Protein AF-A0A835HTG5-F1 (afdb_monomer_lite)

Structure (mmCIF, N/CA/C/O backbone):
data_AF-A0A835HTG5-F1
#
_entry.id   AF-A0A835HTG5-F1
#
loop_
_atom_site.group_PDB
_atom_site.id
_atom_site.type_symbol
_atom_site.label_atom_id
_atom_site.label_alt_id
_atom_site.label_comp_id
_atom_site.label_asym_id
_atom_site.label_entity_id
_atom_site.label_seq_id
_atom_site.pdbx_PDB_ins_code
_atom_site.Cartn_x
_atom_site.Cartn_y
_atom_site.Cartn_z
_atom_site.occupancy
_atom_site.B_iso_or_equiv
_atom_site.auth_seq_id
_atom_site.auth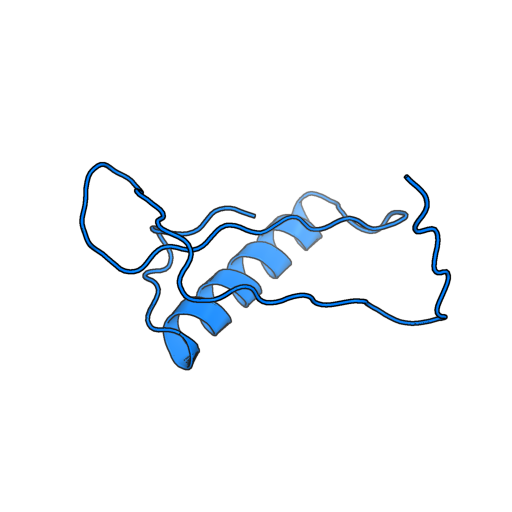_comp_id
_atom_site.auth_asym_id
_atom_site.auth_atom_id
_atom_site.pdbx_PDB_model_num
ATOM 1 N N . MET A 1 1 ? 2.061 28.018 -6.487 1.00 40.56 1 MET A N 1
ATOM 2 C CA . MET A 1 1 ? 2.053 26.685 -5.848 1.00 40.56 1 MET A CA 1
ATOM 3 C C . MET A 1 1 ? 3.408 26.057 -6.107 1.00 40.56 1 MET A C 1
ATOM 5 O O . MET A 1 1 ? 3.673 25.670 -7.235 1.00 40.56 1 MET A O 1
ATOM 9 N N . SER A 1 2 ? 4.302 26.063 -5.124 1.00 42.53 2 SER A N 1
ATOM 10 C CA . SER A 1 2 ? 5.646 25.506 -5.280 1.00 42.53 2 SER A CA 1
ATOM 11 C C . SER A 1 2 ? 5.958 24.609 -4.097 1.00 42.53 2 SER A C 1
ATOM 13 O O . SER A 1 2 ? 6.078 25.093 -2.973 1.00 42.53 2 SER A O 1
ATOM 15 N N . GLN A 1 3 ? 6.148 23.324 -4.361 1.00 40.19 3 GLN A N 1
ATOM 16 C CA . GLN A 1 3 ? 6.987 22.507 -3.503 1.00 40.19 3 GLN A CA 1
ATOM 17 C C . GLN A 1 3 ? 7.735 21.499 -4.373 1.00 40.19 3 GLN A C 1
ATOM 19 O O . GLN A 1 3 ? 7.246 20.422 -4.690 1.00 40.19 3 GLN A O 1
ATOM 24 N N . VAL A 1 4 ? 8.938 21.891 -4.789 1.00 44.31 4 VAL A N 1
ATOM 25 C CA . VAL A 1 4 ? 9.991 20.939 -5.139 1.00 44.31 4 VAL A CA 1
ATOM 26 C C . VAL A 1 4 ? 10.929 20.929 -3.946 1.00 44.31 4 VAL A C 1
ATOM 28 O O . VAL A 1 4 ? 11.569 21.936 -3.652 1.00 44.31 4 VAL A O 1
ATOM 31 N N . GLN A 1 5 ? 10.986 19.806 -3.236 1.00 49.28 5 GLN A N 1
ATOM 32 C CA . GLN A 1 5 ? 11.973 19.589 -2.185 1.00 49.28 5 GLN A CA 1
ATOM 33 C C . GLN A 1 5 ? 12.708 18.280 -2.459 1.00 49.28 5 GLN A C 1
ATOM 35 O O . GLN A 1 5 ? 12.255 17.200 -2.089 1.00 49.28 5 GLN A O 1
ATOM 40 N N . LEU A 1 6 ? 13.855 18.395 -3.131 1.00 52.59 6 LEU A N 1
ATOM 41 C CA . LEU A 1 6 ? 14.793 17.299 -3.359 1.00 52.59 6 LEU A CA 1
ATOM 42 C C . LEU A 1 6 ? 15.629 17.094 -2.090 1.00 52.59 6 LEU A C 1
ATOM 44 O O . LEU A 1 6 ? 16.694 17.680 -1.921 1.00 52.59 6 LEU A O 1
ATOM 48 N N . THR A 1 7 ? 15.120 16.287 -1.164 1.00 56.03 7 THR A N 1
ATOM 49 C CA . THR A 1 7 ? 15.939 15.672 -0.110 1.00 56.03 7 THR A CA 1
ATOM 50 C C . THR A 1 7 ? 16.448 14.326 -0.598 1.00 56.03 7 THR A C 1
ATOM 52 O O . THR A 1 7 ? 15.693 13.599 -1.234 1.00 56.03 7 THR A O 1
ATOM 55 N N . SER A 1 8 ? 17.693 13.965 -0.280 1.00 64.50 8 SER A N 1
ATOM 56 C CA . SER A 1 8 ? 18.334 12.699 -0.677 1.00 64.50 8 SER A CA 1
ATOM 57 C C . SER A 1 8 ? 17.749 11.449 0.016 1.00 64.50 8 SER A C 1
ATOM 59 O O . SER A 1 8 ? 18.482 10.519 0.345 1.00 64.50 8 SER A O 1
ATOM 61 N N . GLY A 1 9 ? 16.446 11.424 0.297 1.00 70.00 9 GLY A N 1
ATOM 62 C CA . GLY A 1 9 ? 15.781 10.371 1.055 1.00 70.00 9 GLY A CA 1
ATOM 63 C C . GLY A 1 9 ? 14.279 10.312 0.788 1.00 70.00 9 GLY A C 1
ATOM 64 O O . GLY A 1 9 ? 13.669 11.278 0.326 1.00 70.00 9 GLY A O 1
ATOM 65 N N . SER A 1 10 ? 13.688 9.156 1.089 1.00 73.88 10 SER A N 1
ATOM 66 C CA . SER A 1 10 ? 12.252 8.897 0.975 1.00 73.88 10 SER A CA 1
ATOM 67 C C . SER A 1 10 ? 11.441 9.861 1.844 1.00 73.88 10 SER A C 1
ATOM 69 O O . SER A 1 10 ? 11.723 10.018 3.035 1.00 73.88 10 SER A O 1
ATOM 71 N N . ARG A 1 11 ? 10.403 10.475 1.269 1.00 85.62 11 ARG A N 1
ATOM 72 C CA . ARG A 1 11 ? 9.401 11.252 2.006 1.00 85.62 11 ARG A CA 1
ATOM 73 C C . ARG A 1 11 ? 8.168 10.388 2.244 1.00 85.62 11 ARG A C 1
ATOM 75 O O . ARG A 1 11 ? 7.661 9.777 1.313 1.00 85.62 11 ARG A O 1
ATOM 82 N N . ILE A 1 12 ? 7.703 10.351 3.489 1.00 85.50 12 ILE A N 1
ATOM 83 C CA . ILE A 1 12 ? 6.478 9.661 3.900 1.00 85.50 12 ILE A CA 1
ATOM 84 C C . ILE A 1 12 ? 5.593 10.702 4.576 1.00 85.50 12 ILE A C 1
ATOM 86 O O . ILE A 1 12 ? 6.054 11.429 5.456 1.00 85.50 12 ILE A O 1
ATOM 90 N N . VAL A 1 13 ? 4.335 10.777 4.153 1.00 87.44 13 VAL A N 1
ATOM 91 C CA . VAL A 1 13 ? 3.327 11.675 4.718 1.00 87.44 13 VAL A CA 1
ATOM 92 C C . VAL A 1 13 ? 2.144 10.819 5.155 1.00 87.44 13 VAL A C 1
ATOM 94 O O . VAL A 1 13 ? 1.611 10.061 4.352 1.00 87.44 13 VAL A O 1
ATOM 97 N N . LEU A 1 14 ? 1.750 10.925 6.426 1.00 87.88 14 LEU A N 1
ATOM 98 C CA . LEU A 1 14 ? 0.580 10.239 6.975 1.00 87.88 14 LEU A CA 1
ATOM 99 C C . LEU A 1 14 ? -0.459 11.279 7.382 1.00 87.88 14 LEU A C 1
ATOM 101 O O . LEU A 1 14 ? -0.175 12.150 8.203 1.00 87.88 14 LEU A O 1
ATOM 105 N N . MET A 1 15 ? -1.659 11.162 6.820 1.00 86.06 15 MET A N 1
ATOM 106 C CA . MET A 1 15 ? -2.801 12.005 7.161 1.00 86.06 15 MET A CA 1
ATOM 107 C C . MET A 1 15 ? -3.857 11.147 7.852 1.00 86.06 15 MET A C 1
ATOM 109 O O . MET A 1 15 ? -4.419 10.236 7.250 1.00 86.06 15 MET A O 1
ATOM 113 N N . GLY A 1 16 ? -4.091 11.418 9.135 1.00 85.38 16 GLY A N 1
ATOM 114 C CA . GLY A 1 16 ? -5.154 10.790 9.917 1.00 85.38 16 GLY A CA 1
ATOM 115 C C . GLY A 1 16 ? -6.452 11.593 9.864 1.00 85.38 16 GLY A C 1
ATOM 116 O O . GLY A 1 16 ? -6.460 12.754 9.459 1.00 85.38 16 GLY A O 1
ATOM 117 N N . SER A 1 17 ? -7.548 10.979 10.314 1.00 84.31 17 SER A N 1
ATOM 118 C CA . SER A 1 17 ? -8.846 11.649 10.509 1.00 84.31 17 SER A CA 1
ATOM 119 C C . SER A 1 17 ? -9.469 12.259 9.245 1.00 84.31 17 SER A C 1
ATOM 121 O O . SER A 1 17 ? -10.330 13.131 9.336 1.00 84.31 17 SER A O 1
ATOM 123 N N . ILE A 1 18 ? -9.065 11.785 8.065 1.00 86.88 18 ILE A N 1
ATOM 124 C CA . ILE A 1 18 ? -9.717 12.116 6.799 1.00 86.88 18 ILE A CA 1
ATOM 125 C C . ILE A 1 18 ? -10.954 11.218 6.648 1.00 86.88 18 ILE A C 1
ATOM 127 O O . ILE A 1 18 ? -10.819 9.996 6.754 1.00 86.88 18 ILE A O 1
ATOM 131 N N . PRO A 1 19 ? -12.154 11.771 6.394 1.00 85.94 19 PRO A N 1
ATOM 132 C CA . PRO A 1 19 ? -13.317 10.963 6.053 1.00 85.94 19 PRO A CA 1
ATOM 133 C C . PRO A 1 19 ? -13.064 10.190 4.753 1.00 85.94 19 PRO A C 1
ATOM 135 O O . PRO A 1 19 ? -12.944 10.783 3.682 1.00 85.94 19 PRO A O 1
ATOM 138 N N . ILE A 1 20 ? -12.985 8.863 4.848 1.00 88.31 20 ILE A N 1
ATOM 139 C CA . ILE A 1 20 ? -12.812 7.957 3.709 1.00 88.31 20 ILE A CA 1
ATOM 140 C C . ILE A 1 20 ? -13.941 6.931 3.754 1.00 88.31 20 ILE A C 1
ATOM 142 O O . ILE A 1 20 ? -14.171 6.297 4.781 1.00 88.31 20 ILE A O 1
ATOM 146 N N . ALA A 1 21 ? -14.634 6.759 2.629 1.00 86.62 21 ALA A N 1
ATOM 147 C CA . ALA A 1 21 ? -15.628 5.711 2.453 1.00 86.62 21 ALA A CA 1
ATOM 148 C C . ALA A 1 21 ? -15.097 4.673 1.460 1.00 86.62 21 ALA A C 1
ATOM 150 O O . ALA A 1 21 ? -14.872 4.985 0.292 1.00 86.62 21 ALA A O 1
ATOM 151 N N . PHE A 1 22 ? -14.938 3.431 1.915 1.00 89.62 22 PHE A N 1
ATOM 152 C CA . PHE A 1 22 ? -14.539 2.303 1.078 1.00 89.62 22 PHE A CA 1
ATOM 153 C C . PHE A 1 22 ? -15.635 1.234 1.098 1.00 89.62 22 PHE A C 1
ATOM 155 O O . PHE A 1 22 ? -16.129 0.841 2.159 1.00 89.62 22 PHE A O 1
ATOM 162 N N . GLY A 1 23 ? -16.088 0.812 -0.086 1.00 84.44 23 GLY A N 1
ATOM 163 C CA . GLY A 1 23 ? -17.118 -0.227 -0.218 1.00 84.44 23 GLY A CA 1
ATOM 164 C C . GLY A 1 23 ? -18.467 0.100 0.441 1.00 84.44 23 GLY A C 1
ATOM 165 O O . GLY A 1 23 ? -19.225 -0.816 0.736 1.00 84.44 23 GLY A O 1
ATOM 166 N N . ARG A 1 24 ? -18.775 1.386 0.693 1.00 83.25 24 ARG A N 1
ATOM 167 C CA . ARG A 1 24 ? -19.973 1.842 1.439 1.00 83.25 24 ARG A CA 1
ATOM 168 C C . ARG A 1 24 ? -20.058 1.285 2.869 1.00 83.25 24 ARG A C 1
ATOM 170 O O . ARG A 1 24 ? -21.151 1.103 3.400 1.00 83.25 24 ARG A O 1
ATOM 177 N N . THR A 1 25 ? -18.914 1.027 3.493 1.00 80.50 25 THR A N 1
ATOM 178 C CA . THR A 1 25 ? -18.819 0.573 4.886 1.00 80.50 25 THR A CA 1
ATOM 179 C C . THR A 1 25 ? -18.250 1.676 5.785 1.00 80.50 25 THR A C 1
ATOM 181 O O . THR A 1 25 ? -17.616 2.610 5.298 1.00 80.50 25 THR A O 1
ATOM 184 N N . GLY A 1 26 ? -18.452 1.553 7.102 1.00 84.06 26 GLY A N 1
ATOM 185 C CA . GLY A 1 26 ? -17.814 2.410 8.114 1.00 84.06 26 GLY A CA 1
ATOM 186 C C . GLY A 1 26 ? -16.493 1.856 8.658 1.00 84.06 26 GLY A C 1
ATOM 187 O O . GLY A 1 26 ? -16.048 2.284 9.719 1.00 84.06 26 GLY A O 1
ATOM 188 N N . GLN A 1 27 ? -15.902 0.854 8.000 1.00 91.25 27 GLN A N 1
ATOM 189 C CA . GLN A 1 27 ? -14.664 0.234 8.474 1.00 91.25 27 GLN A CA 1
ATOM 190 C C . GLN A 1 27 ? -13.451 1.148 8.220 1.00 91.25 27 GLN A C 1
ATOM 192 O O . GLN A 1 27 ? -13.448 1.888 7.228 1.00 91.25 27 GLN A O 1
ATOM 197 N N . PRO A 1 28 ? -12.400 1.079 9.065 1.00 93.00 28 PRO A N 1
ATOM 198 C CA . PRO A 1 28 ? -11.162 1.817 8.840 1.00 93.00 28 PRO A CA 1
ATOM 199 C C . PRO A 1 28 ? -10.633 1.564 7.430 1.00 93.00 28 PRO A C 1
ATOM 201 O O . PRO A 1 28 ? -10.602 0.423 6.974 1.00 93.00 28 PRO A O 1
ATOM 204 N N . SER A 1 29 ? -10.265 2.635 6.737 1.00 95.00 29 SER A N 1
ATOM 205 C CA . SER A 1 29 ? -9.860 2.589 5.334 1.00 95.00 29 SER A CA 1
ATOM 206 C C . SER A 1 29 ? -8.679 3.520 5.103 1.00 95.00 29 SER A C 1
ATOM 208 O O . SER A 1 29 ? -8.549 4.538 5.785 1.00 95.00 29 SER A O 1
ATOM 210 N N . ALA A 1 30 ? -7.826 3.184 4.141 1.00 94.50 30 ALA A N 1
ATOM 211 C CA . ALA A 1 30 ? -6.660 3.989 3.801 1.00 94.50 30 ALA A CA 1
ATOM 212 C C . ALA A 1 30 ? -6.510 4.160 2.283 1.00 94.50 30 ALA A C 1
ATOM 214 O O . ALA A 1 30 ? -6.898 3.299 1.496 1.00 94.50 30 ALA A O 1
ATOM 215 N N . TYR A 1 31 ? -5.904 5.272 1.885 1.00 93.38 31 TYR A N 1
ATOM 216 C CA . TYR A 1 31 ? -5.495 5.559 0.514 1.00 93.38 31 TYR A CA 1
ATOM 217 C C . TYR A 1 31 ? -4.085 6.141 0.558 1.00 93.38 31 TYR A C 1
ATOM 219 O O . TYR A 1 31 ? -3.782 6.951 1.440 1.00 93.38 31 TYR A O 1
ATOM 227 N N . GLY A 1 32 ? -3.227 5.723 -0.364 1.00 92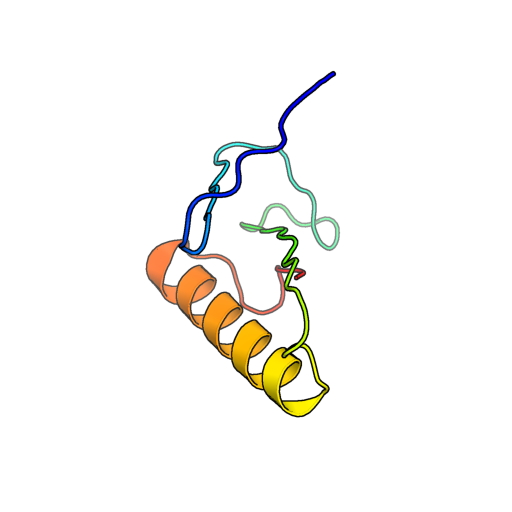.19 32 GLY A N 1
ATOM 228 C CA . GLY A 1 32 ? -1.887 6.271 -0.515 1.00 92.19 32 GLY A CA 1
ATOM 229 C C . GLY A 1 32 ? -1.498 6.389 -1.979 1.00 92.19 32 GLY A C 1
ATOM 230 O O . GLY A 1 32 ? -2.071 5.730 -2.835 1.00 92.19 32 GLY A O 1
ATOM 231 N N . GLU A 1 33 ? -0.492 7.215 -2.240 1.00 93.19 33 GLU A N 1
ATOM 232 C CA . GLU A 1 33 ? 0.161 7.320 -3.541 1.00 93.19 33 GLU A CA 1
ATOM 233 C C . GLU A 1 33 ? 1.656 7.096 -3.336 1.00 93.19 33 GLU A C 1
ATOM 235 O O . GLU A 1 33 ? 2.267 7.704 -2.448 1.00 93.19 33 GLU A O 1
ATOM 240 N N . LEU A 1 34 ? 2.257 6.231 -4.154 1.00 91.62 34 LEU A N 1
ATOM 241 C CA . LEU A 1 34 ? 3.707 6.085 -4.208 1.00 91.62 34 LEU A CA 1
ATOM 242 C C . LEU A 1 34 ? 4.245 6.603 -5.538 1.00 91.62 34 LEU A C 1
ATOM 244 O O . LEU A 1 34 ? 3.926 6.086 -6.605 1.00 91.62 34 LEU A O 1
ATOM 248 N N . VAL A 1 35 ? 5.161 7.563 -5.449 1.00 91.25 35 VAL A N 1
ATOM 249 C CA . VAL A 1 35 ? 5.899 8.088 -6.597 1.00 91.25 35 VAL A CA 1
ATOM 250 C C . VAL A 1 35 ? 7.379 7.782 -6.413 1.00 91.25 35 VAL A C 1
ATOM 252 O O . VAL A 1 35 ? 7.966 8.079 -5.373 1.00 91.25 35 VAL A O 1
ATOM 255 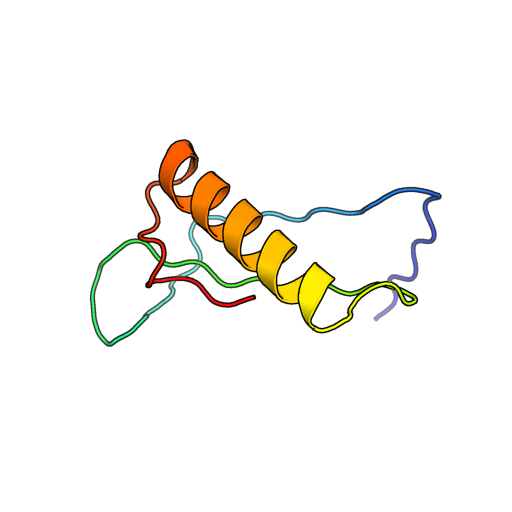N N . SER A 1 36 ? 7.988 7.184 -7.434 1.00 90.06 36 SER A N 1
ATOM 256 C CA . SER A 1 36 ? 9.416 6.874 -7.472 1.00 90.06 36 SER A CA 1
ATOM 257 C C . SER A 1 36 ? 9.969 7.108 -8.874 1.00 90.06 36 SER A C 1
ATOM 259 O O . SER A 1 36 ? 9.278 6.892 -9.870 1.00 90.06 36 SER A O 1
ATOM 261 N N . ILE A 1 37 ? 11.235 7.519 -8.959 1.00 91.12 37 ILE A N 1
ATOM 262 C CA . ILE A 1 37 ? 11.970 7.578 -10.225 1.00 91.12 37 ILE A CA 1
ATOM 263 C C . ILE A 1 37 ? 12.489 6.163 -10.507 1.00 91.12 37 ILE A C 1
ATOM 265 O O . ILE A 1 37 ? 13.563 5.772 -10.055 1.00 91.12 37 ILE A O 1
ATOM 269 N N . GLY A 1 38 ? 11.681 5.373 -11.217 1.00 89.56 38 GLY A N 1
ATOM 270 C CA . GLY A 1 38 ? 11.960 3.962 -11.497 1.00 89.56 38 GLY A CA 1
ATOM 271 C C . GLY A 1 38 ? 11.704 3.028 -10.306 1.00 89.56 38 GLY A C 1
ATOM 272 O O . GLY A 1 38 ? 11.269 3.447 -9.233 1.00 89.56 38 GLY A O 1
ATOM 273 N N . GLY A 1 39 ? 11.932 1.727 -10.513 1.00 89.88 39 GLY A N 1
ATOM 274 C CA . GLY A 1 39 ? 11.792 0.692 -9.477 1.00 89.88 39 GLY A CA 1
ATOM 275 C C . GLY A 1 39 ? 10.372 0.146 -9.270 1.00 89.88 39 GLY A C 1
ATOM 276 O O . GLY A 1 39 ? 10.222 -0.910 -8.656 1.00 89.88 39 GLY A O 1
ATOM 277 N N . LEU A 1 40 ? 9.346 0.800 -9.823 1.00 93.56 40 LEU A N 1
ATOM 278 C CA . LEU A 1 40 ? 7.948 0.357 -9.770 1.00 93.56 40 LEU A CA 1
ATOM 279 C C . LEU A 1 40 ? 7.631 -0.594 -10.930 1.00 93.56 40 LEU A C 1
ATOM 281 O O . LEU A 1 40 ? 7.114 -0.197 -11.972 1.00 93.56 40 LEU A O 1
ATOM 285 N N . TYR A 1 41 ? 7.982 -1.864 -10.742 1.00 95.62 41 TYR A N 1
ATOM 286 C CA . TYR A 1 41 ? 7.669 -2.965 -11.658 1.00 95.62 41 TYR A CA 1
ATOM 287 C C . TYR A 1 41 ? 6.602 -3.882 -11.054 1.00 95.62 41 TYR A C 1
ATOM 289 O O . TYR A 1 41 ? 6.302 -3.792 -9.866 1.00 95.62 41 TYR A O 1
ATOM 297 N N . LEU A 1 42 ? 6.061 -4.818 -11.841 1.00 96.50 42 LEU A N 1
ATOM 298 C CA . LEU A 1 42 ? 4.996 -5.726 -11.395 1.00 96.50 42 LEU A CA 1
ATOM 299 C C . LEU A 1 42 ? 5.328 -6.467 -10.086 1.00 96.50 42 LEU A C 1
ATOM 301 O O . LEU A 1 42 ? 4.486 -6.540 -9.194 1.00 96.50 42 LEU A O 1
ATOM 305 N N . ASP A 1 43 ? 6.538 -7.018 -9.965 1.00 97.06 43 ASP A N 1
ATOM 306 C CA . ASP A 1 43 ? 6.969 -7.740 -8.761 1.00 97.06 43 ASP A CA 1
ATOM 307 C C . ASP A 1 43 ? 7.170 -6.796 -7.563 1.00 97.06 43 ASP A C 1
ATOM 309 O O . ASP A 1 43 ? 6.665 -7.068 -6.471 1.00 97.06 43 ASP A O 1
ATOM 313 N N . THR A 1 44 ? 7.821 -5.644 -7.778 1.00 96.19 44 THR A N 1
ATOM 314 C CA . THR A 1 44 ? 8.006 -4.630 -6.730 1.00 96.19 44 THR A CA 1
ATOM 315 C C . THR A 1 44 ? 6.667 -4.109 -6.218 1.00 96.19 44 THR A C 1
ATOM 317 O O . THR A 1 44 ? 6.474 -4.053 -5.007 1.00 96.19 44 THR A O 1
ATOM 320 N N . ASN A 1 45 ? 5.722 -3.791 -7.109 1.00 95.06 45 ASN A N 1
ATOM 321 C CA . ASN A 1 45 ? 4.399 -3.292 -6.732 1.00 95.06 45 ASN A CA 1
ATOM 322 C C . ASN A 1 45 ? 3.641 -4.333 -5.907 1.00 95.06 45 ASN A C 1
ATOM 324 O O . ASN A 1 45 ? 3.105 -3.994 -4.861 1.00 95.06 45 ASN A O 1
ATOM 328 N N . LYS A 1 46 ? 3.672 -5.617 -6.292 1.00 96.31 46 LYS A N 1
ATOM 329 C CA . LYS A 1 46 ? 3.053 -6.689 -5.490 1.00 96.31 46 LYS A CA 1
ATOM 330 C C . LYS A 1 46 ? 3.644 -6.776 -4.081 1.00 96.31 46 LYS A C 1
ATOM 332 O O . LYS A 1 46 ? 2.892 -6.844 -3.108 1.00 96.31 46 LYS A O 1
ATOM 337 N N . LYS A 1 47 ? 4.976 -6.768 -3.962 1.00 96.94 47 LYS A N 1
ATOM 338 C CA . LYS A 1 47 ? 5.677 -6.837 -2.667 1.00 96.94 47 LYS A CA 1
ATOM 339 C C . LYS A 1 47 ? 5.394 -5.611 -1.805 1.00 96.94 47 LYS A C 1
ATOM 341 O O . LYS A 1 47 ? 5.124 -5.748 -0.614 1.00 96.94 47 LYS A O 1
ATOM 346 N N . LEU A 1 48 ? 5.415 -4.432 -2.414 1.00 95.25 48 LEU A N 1
ATOM 347 C CA . LEU A 1 48 ? 5.135 -3.170 -1.748 1.00 95.25 48 LEU A CA 1
ATOM 348 C C . LEU A 1 48 ? 3.687 -3.107 -1.256 1.00 95.25 48 LEU A C 1
ATOM 350 O O . LEU A 1 48 ? 3.473 -2.828 -0.080 1.00 95.25 48 LEU A O 1
ATOM 354 N N . SER A 1 49 ? 2.704 -3.399 -2.111 1.00 95.75 49 SER A N 1
ATOM 355 C CA . SER A 1 49 ? 1.290 -3.402 -1.724 1.00 95.75 49 SER A CA 1
ATOM 356 C C . SER A 1 49 ? 1.031 -4.396 -0.591 1.00 95.75 49 SER A C 1
ATOM 358 O O . SER A 1 49 ? 0.324 -4.067 0.359 1.00 95.75 49 SER A O 1
ATOM 360 N N . ALA A 1 50 ? 1.654 -5.580 -0.628 1.00 97.25 50 ALA A N 1
ATOM 361 C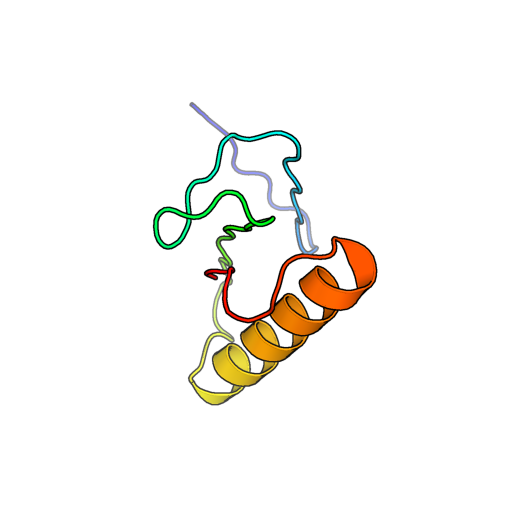 CA . ALA A 1 50 ? 1.546 -6.565 0.447 1.00 97.25 50 ALA A CA 1
ATOM 362 C C . ALA A 1 50 ? 2.170 -6.077 1.768 1.00 97.25 50 ALA A C 1
ATOM 364 O O . ALA A 1 50 ? 1.579 -6.257 2.839 1.00 97.25 50 ALA A O 1
ATOM 365 N N . ALA A 1 51 ? 3.344 -5.441 1.705 1.00 97.06 51 ALA A N 1
ATOM 366 C CA . ALA A 1 51 ? 4.007 -4.869 2.873 1.00 97.06 51 ALA A CA 1
ATOM 367 C C . ALA A 1 51 ? 3.195 -3.709 3.468 1.00 97.06 51 ALA A C 1
ATOM 369 O O . ALA A 1 51 ? 2.955 -3.689 4.675 1.00 97.06 51 ALA A O 1
ATOM 370 N N . ALA A 1 52 ? 2.706 -2.794 2.627 1.00 95.81 52 ALA A N 1
ATOM 371 C 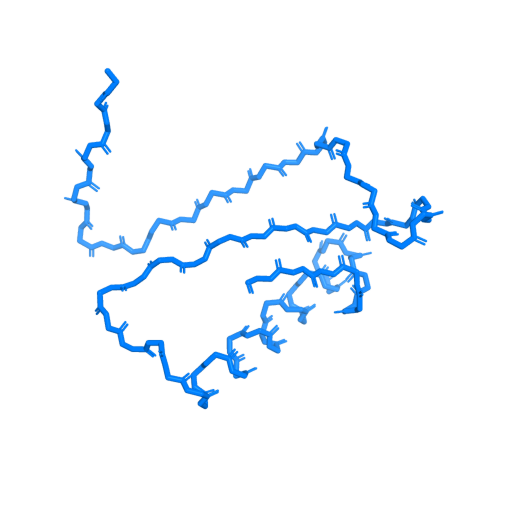CA . ALA A 1 52 ? 1.856 -1.681 3.036 1.00 95.81 52 ALA A CA 1
ATOM 372 C C . ALA A 1 52 ? 0.562 -2.181 3.691 1.00 95.81 52 ALA A C 1
ATOM 374 O O . ALA A 1 52 ? 0.273 -1.795 4.820 1.00 95.81 52 ALA A O 1
ATOM 375 N N . ALA A 1 53 ? -0.158 -3.111 3.054 1.00 96.75 53 ALA A N 1
ATOM 376 C CA . ALA A 1 53 ? -1.373 -3.700 3.617 1.00 96.75 53 ALA A CA 1
ATOM 377 C C . ALA A 1 53 ? -1.118 -4.371 4.979 1.00 96.75 53 ALA A C 1
ATOM 379 O O . ALA A 1 53 ? -1.917 -4.234 5.900 1.00 96.75 53 ALA A O 1
ATOM 380 N N . THR A 1 54 ? 0.020 -5.054 5.136 1.00 98.06 54 THR A N 1
ATOM 381 C CA . THR A 1 54 ? 0.403 -5.689 6.408 1.00 98.06 54 THR A CA 1
ATOM 382 C C . THR A 1 54 ? 0.707 -4.656 7.496 1.00 98.06 54 THR A C 1
ATOM 384 O O . THR A 1 54 ? 0.282 -4.820 8.638 1.00 98.06 54 THR A O 1
ATOM 387 N N . ILE A 1 55 ? 1.410 -3.572 7.161 1.00 96.50 55 ILE A N 1
ATOM 388 C CA . ILE A 1 55 ? 1.680 -2.484 8.111 1.00 96.50 55 ILE A CA 1
ATOM 389 C C . ILE A 1 55 ? 0.372 -1.807 8.531 1.00 96.50 55 ILE A C 1
ATOM 391 O O . ILE A 1 55 ? 0.161 -1.589 9.722 1.00 96.50 55 ILE A O 1
ATOM 395 N N . LEU A 1 56 ? -0.506 -1.502 7.576 1.00 95.75 56 LEU A N 1
ATOM 396 C CA . LEU A 1 56 ? -1.794 -0.858 7.830 1.00 95.75 56 LEU A CA 1
ATOM 397 C C . LEU A 1 56 ? -2.712 -1.721 8.704 1.00 95.75 56 LEU A C 1
ATOM 399 O O . LEU A 1 56 ? -3.332 -1.198 9.627 1.00 95.75 56 LEU A O 1
ATOM 403 N N . GLU A 1 57 ? -2.735 -3.035 8.484 1.00 96.94 57 GLU A N 1
ATOM 404 C CA . GLU A 1 57 ? -3.486 -3.975 9.319 1.00 96.94 57 GLU A CA 1
ATOM 405 C C . GLU A 1 57 ? -2.945 -4.015 10.753 1.00 96.94 57 GLU A C 1
ATOM 407 O O . GLU A 1 57 ? -3.696 -3.815 11.705 1.00 96.94 57 GLU A O 1
ATOM 412 N N . ILE A 1 58 ? -1.635 -4.223 10.922 1.00 98.06 58 ILE A N 1
ATOM 413 C CA . ILE A 1 58 ? -1.033 -4.447 12.246 1.00 98.06 58 ILE A CA 1
ATOM 414 C C . ILE A 1 58 ? -0.941 -3.155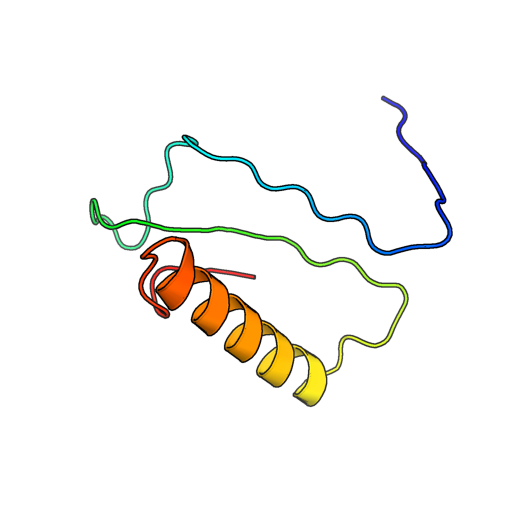 13.065 1.00 98.06 58 ILE A C 1
ATOM 416 O O . ILE A 1 58 ? -1.035 -3.192 14.292 1.00 98.06 58 ILE A O 1
ATOM 420 N N . LYS A 1 59 ? -0.682 -2.014 12.415 1.00 96.25 59 LYS A N 1
ATOM 421 C CA . LYS A 1 59 ? -0.397 -0.748 13.108 1.00 96.25 59 LYS A CA 1
ATOM 422 C C . LYS A 1 59 ? -1.587 0.194 13.160 1.00 96.25 59 LYS A C 1
ATOM 424 O O . LYS A 1 59 ? -1.693 0.939 14.129 1.00 96.25 59 LYS A O 1
ATOM 429 N N . LEU A 1 60 ? -2.439 0.184 12.136 1.00 93.12 60 LEU A N 1
ATOM 430 C CA . LEU A 1 60 ? -3.553 1.128 12.001 1.00 93.12 60 LEU A CA 1
ATOM 431 C C . LEU A 1 60 ? -4.925 0.441 11.961 1.00 93.12 60 LEU A C 1
ATOM 433 O O . LEU A 1 60 ? -5.931 1.133 11.830 1.00 93.12 60 LEU A O 1
ATOM 437 N N . PHE A 1 61 ? -4.982 -0.889 12.104 1.00 94.69 61 PHE A N 1
ATOM 438 C CA . PHE A 1 61 ? -6.219 -1.676 12.127 1.00 94.69 61 PHE A CA 1
ATOM 439 C C . PHE A 1 61 ? -7.088 -1.506 10.869 1.00 94.69 61 PHE A C 1
ATOM 441 O O . PHE A 1 61 ? -8.310 -1.647 10.923 1.00 94.69 61 PHE A O 1
ATOM 448 N N . VAL A 1 62 ? -6.460 -1.209 9.728 1.00 95.56 62 VAL A N 1
ATOM 449 C CA . VAL A 1 62 ? -7.128 -1.153 8.422 1.00 95.56 62 VAL A CA 1
ATOM 450 C C . VAL A 1 62 ? -7.112 -2.554 7.805 1.00 95.56 62 VAL A C 1
ATOM 452 O O . VAL A 1 62 ? -6.025 -3.090 7.575 1.00 95.56 62 VAL A O 1
ATOM 455 N N . PRO A 1 63 ? -8.274 -3.171 7.517 1.00 95.56 63 PRO A N 1
ATOM 456 C CA . PRO A 1 63 ? -8.326 -4.458 6.827 1.00 95.56 63 PRO A CA 1
ATOM 457 C C . PRO A 1 63 ? -7.565 -4.417 5.495 1.00 95.56 63 PRO A C 1
ATOM 459 O O . PRO A 1 63 ? -7.650 -3.433 4.761 1.00 95.56 63 PRO A O 1
ATOM 462 N N . LYS A 1 64 ? -6.857 -5.495 5.124 1.00 95.31 64 LYS A N 1
ATOM 463 C CA . LYS A 1 64 ? -6.038 -5.521 3.887 1.00 95.31 64 LYS A CA 1
ATOM 464 C C . LYS A 1 64 ? -6.827 -5.255 2.605 1.00 95.31 64 LYS A C 1
ATOM 466 O O . LYS A 1 64 ? -6.250 -4.830 1.612 1.00 95.31 64 LYS A O 1
ATOM 471 N N . ASN A 1 65 ? -8.127 -5.533 2.618 1.00 94.19 65 ASN A N 1
ATOM 472 C CA . ASN A 1 65 ? -9.039 -5.287 1.505 1.00 94.19 65 ASN A CA 1
ATOM 473 C C . ASN A 1 65 ? -9.680 -3.886 1.535 1.00 94.19 65 ASN A C 1
ATOM 475 O O . ASN A 1 65 ? -10.476 -3.600 0.650 1.00 94.19 65 ASN A O 1
ATOM 479 N N . HIS A 1 66 ? -9.367 -3.037 2.522 1.00 95.00 66 HIS A N 1
ATOM 480 C CA . HIS A 1 66 ? -9.875 -1.663 2.687 1.00 95.00 66 HIS A CA 1
ATOM 481 C C . HIS A 1 66 ? -8.779 -0.611 2.468 1.00 95.00 66 HIS A C 1
ATOM 483 O O . HIS A 1 66 ? -8.703 0.420 3.142 1.00 95.00 66 HIS A O 1
ATOM 489 N N . PHE A 1 67 ? -7.897 -0.884 1.512 1.00 93.88 67 PHE A N 1
ATOM 490 C CA . PHE A 1 67 ? -6.777 -0.021 1.179 1.00 93.88 67 PHE A CA 1
ATOM 491 C C . PHE A 1 67 ? -6.515 0.003 -0.326 1.00 93.88 67 PHE A C 1
ATOM 493 O O . PHE A 1 67 ? -6.692 -1.004 -1.013 1.00 93.88 67 PHE A O 1
ATOM 500 N N . PHE A 1 68 ? -6.057 1.155 -0.813 1.00 92.75 68 PHE A N 1
ATOM 501 C CA . PHE A 1 68 ? -5.584 1.352 -2.178 1.00 92.75 68 PHE A CA 1
ATOM 502 C C . PHE A 1 68 ? -4.241 2.104 -2.180 1.00 92.75 68 PHE A C 1
ATOM 504 O O . PHE A 1 68 ? -4.074 3.047 -1.401 1.00 92.75 68 PHE A O 1
ATOM 511 N N . LEU A 1 69 ? -3.311 1.675 -3.044 1.00 92.25 69 LEU A N 1
ATOM 512 C CA . LEU A 1 69 ? -1.961 2.230 -3.234 1.00 92.25 69 LEU A CA 1
ATOM 513 C C . LEU A 1 69 ? -1.626 2.384 -4.712 1.00 92.25 69 LEU A C 1
ATOM 515 O O . LEU A 1 69 ? -1.913 1.411 -5.449 1.00 92.25 69 LEU A O 1
#

InterPro domains:
  IPR001398 Macrophage migration inhibitory factor [PTHR11954] (12-69)
  IPR014347 Tautomerase/MIF superfamily [G3DSA:3.30.429.10] (8-69)
  IPR014347 Tautomerase/MIF superfamily [SSF55331] (12-68)

Radius of gyration: 13.98 Å; chains: 1; bounding box: 38×34×25 Å

Foldseek 3Di:
DDDDDDDVDDDDDDDPPDDDQDPNDPADAEEDDDDDPDPDDPVSVVVVLVVVLVCCCVPVVHHSNRYDD

Organism: NCBI:txid261450

Sequence (69 aa):
MSQVQLTSGSRIVLMGSIPIAFGRTGQPSAYGELVSIGGLYLDTNKKLSAAAATILEIKLFVPKNHFFL

pLDDT: mean 86.53, std 14.95, range [40.19, 98.06]

Secondary structure (DSSP, 8-state):
-------SS-------S----BTTB-S--EE-----SS---HHHHHHHHHHHHHHHHHHH---TTSEE-